Protein AF-A0A8H4QMA7-F1 (afdb_monomer_lite)

Structure (mmCIF, N/CA/C/O backbone):
data_AF-A0A8H4QMA7-F1
#
_entry.id   AF-A0A8H4QMA7-F1
#
loop_
_atom_site.group_PDB
_atom_site.id
_atom_site.type_symbol
_atom_site.label_atom_id
_atom_site.label_alt_id
_atom_site.label_comp_id
_atom_site.label_asym_id
_atom_site.label_entity_id
_atom_site.label_seq_id
_atom_site.pdbx_PDB_ins_code
_atom_site.Cartn_x
_atom_site.Cartn_y
_atom_site.Cartn_z
_atom_site.occupancy
_atom_site.B_iso_or_equiv
_atom_site.auth_seq_id
_atom_site.auth_comp_id
_atom_site.auth_asym_id
_atom_site.auth_atom_id
_atom_site.pdbx_PDB_model_num
ATOM 1 N N . MET A 1 1 ? -18.000 33.661 61.557 1.00 39.53 1 MET A N 1
ATOM 2 C CA . MET A 1 1 ? -18.242 32.250 61.191 1.00 39.53 1 MET A CA 1
ATOM 3 C C . MET A 1 1 ? -19.067 32.277 59.911 1.00 39.53 1 MET A C 1
ATOM 5 O O . MET A 1 1 ? -20.230 32.641 59.975 1.00 39.53 1 MET A O 1
ATOM 9 N N . PHE A 1 2 ? -18.447 32.053 58.751 1.00 37.50 2 PHE A N 1
ATOM 10 C CA . PHE A 1 2 ? -19.123 32.041 57.445 1.00 37.50 2 PHE A CA 1
ATOM 11 C C . PHE A 1 2 ? -19.028 30.622 56.874 1.00 37.50 2 PHE A C 1
ATOM 13 O O . PHE A 1 2 ? -17.924 30.074 56.889 1.00 37.50 2 PHE A O 1
ATOM 20 N N . PRO A 1 3 ? -2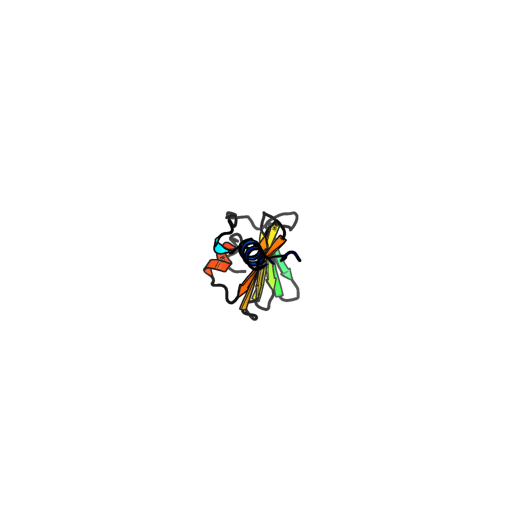0.118 30.003 56.392 1.00 47.84 3 PRO A N 1
ATOM 21 C CA . PRO A 1 3 ? -20.013 28.719 55.717 1.00 47.84 3 PRO A CA 1
ATOM 22 C C . PRO A 1 3 ? -19.573 28.937 54.263 1.00 47.84 3 PRO A C 1
ATOM 24 O O . PRO A 1 3 ? -20.272 29.587 53.486 1.00 47.84 3 PRO A O 1
ATOM 27 N N . VAL A 1 4 ? -18.424 28.375 53.886 1.00 46.94 4 VAL A N 1
ATOM 28 C CA . VAL A 1 4 ? -18.064 28.169 52.478 1.00 46.94 4 VAL A CA 1
ATOM 29 C C . VAL A 1 4 ? -18.845 26.947 52.008 1.00 46.94 4 VAL A C 1
ATOM 31 O O . VAL A 1 4 ? -18.599 25.834 52.469 1.00 46.94 4 VAL A O 1
ATOM 34 N N . LYS A 1 5 ? -19.828 27.153 51.130 1.00 47.97 5 LYS A N 1
ATOM 35 C CA . LYS A 1 5 ? -20.461 26.058 50.392 1.00 47.97 5 LYS A CA 1
ATOM 36 C C . LYS A 1 5 ? -19.481 25.623 49.304 1.00 47.97 5 LYS A C 1
ATOM 38 O O . LYS A 1 5 ? -19.161 26.417 48.426 1.00 47.97 5 LYS A O 1
ATOM 43 N N . SER A 1 6 ? -18.983 24.394 49.381 1.00 55.00 6 SER A N 1
ATOM 44 C CA . SER A 1 6 ? -18.262 23.760 48.278 1.00 55.00 6 SER A CA 1
ATOM 45 C C . SER A 1 6 ? -19.272 23.347 47.210 1.00 55.00 6 SER A C 1
ATOM 47 O O . SER A 1 6 ? -20.128 22.500 47.468 1.0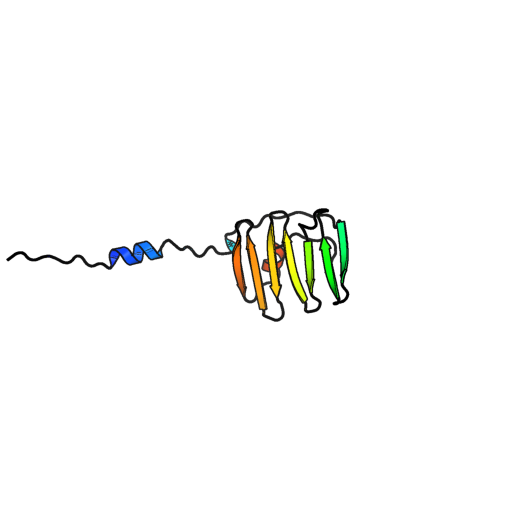0 55.00 6 SER A O 1
ATOM 49 N N . GLU A 1 7 ? -19.192 23.953 46.030 1.00 56.94 7 GLU A N 1
ATOM 50 C CA . GLU A 1 7 ? -19.907 23.461 44.851 1.00 56.94 7 GLU A CA 1
ATOM 51 C C . GLU A 1 7 ? -19.291 22.127 44.387 1.00 56.94 7 GLU A C 1
ATOM 53 O O . GLU A 1 7 ? -18.062 21.985 44.404 1.00 56.94 7 GLU A O 1
ATOM 58 N N . PRO A 1 8 ? -20.105 21.132 43.992 1.00 47.09 8 PRO A N 1
ATOM 59 C CA . PRO A 1 8 ? -19.598 19.838 43.562 1.00 47.09 8 PRO A CA 1
ATOM 60 C C . PRO A 1 8 ? -18.913 19.959 42.195 1.00 47.09 8 PRO A C 1
ATOM 62 O O . PRO A 1 8 ? -19.458 20.481 41.226 1.00 47.09 8 PRO A O 1
ATOM 65 N N . THR A 1 9 ? -17.683 19.454 42.134 1.00 53.22 9 THR A N 1
ATOM 66 C CA . THR A 1 9 ? -16.751 19.498 40.992 1.00 53.22 9 THR A CA 1
ATOM 67 C C . THR A 1 9 ? -17.141 18.546 39.844 1.00 53.22 9 THR A C 1
ATOM 69 O O . THR A 1 9 ? -16.450 18.484 38.831 1.00 53.22 9 THR A O 1
ATOM 72 N N . GLU A 1 10 ? -18.258 17.824 39.958 1.00 48.88 10 GLU A N 1
ATOM 73 C CA . GLU A 1 10 ? -18.654 16.765 39.015 1.00 48.88 10 GLU A CA 1
ATOM 74 C C . GLU A 1 10 ? -19.097 17.284 37.638 1.00 48.88 10 GLU A C 1
ATOM 76 O O . GLU A 1 10 ? -18.850 16.627 36.632 1.00 48.88 10 GLU A O 1
ATOM 81 N N . VAL A 1 11 ? -19.642 18.502 37.539 1.00 45.00 11 VAL A N 1
ATOM 82 C CA . VAL A 1 11 ? -20.230 19.005 36.276 1.00 45.00 11 VAL A CA 1
ATOM 83 C C . VAL A 1 11 ? -19.170 19.307 35.196 1.00 45.00 11 VAL A C 1
ATOM 85 O O . VAL A 1 11 ? -19.482 19.353 34.008 1.00 45.00 11 VAL A O 1
ATOM 88 N N . LYS A 1 12 ? -17.893 19.480 35.568 1.00 45.88 12 LYS A N 1
ATOM 89 C CA . LYS A 1 12 ? -16.813 19.802 34.611 1.00 45.88 12 LYS A CA 1
ATOM 90 C C . LYS A 1 12 ? -16.157 18.588 33.951 1.00 45.88 12 LYS A C 1
ATOM 92 O O . LYS A 1 12 ? -15.474 18.767 32.947 1.00 45.88 12 LYS A O 1
ATOM 97 N N . LEU A 1 13 ? -16.333 17.383 34.493 1.00 40.03 13 LEU A N 1
ATOM 98 C CA . LEU A 1 13 ? -15.734 16.170 33.923 1.00 40.03 13 LEU A CA 1
ATOM 99 C C . LEU A 1 13 ? -16.567 15.615 32.763 1.00 40.03 13 LEU A C 1
ATOM 101 O O . LEU A 1 13 ? -16.001 15.210 31.752 1.00 40.03 13 LEU A O 1
ATOM 105 N N . GLU A 1 14 ? -17.896 15.687 32.854 1.00 43.38 14 GLU A N 1
ATOM 106 C CA . GLU A 1 14 ? -18.784 15.172 31.802 1.00 43.38 14 GLU A CA 1
ATOM 107 C C . GLU A 1 14 ? -18.734 16.029 30.525 1.00 43.38 14 GLU A C 1
ATOM 109 O O . GLU A 1 14 ? -18.715 15.498 29.418 1.00 43.38 14 GLU A O 1
ATOM 114 N N . GLN A 1 15 ? -18.573 17.352 30.657 1.00 42.19 15 GLN A N 1
ATOM 115 C CA . GLN A 1 15 ? -18.406 18.258 29.510 1.00 42.19 15 GLN A CA 1
ATOM 116 C C . GLN A 1 15 ? -17.038 18.129 28.812 1.00 42.19 15 GLN A C 1
ATOM 118 O O . GLN A 1 15 ? -16.884 18.589 27.683 1.00 42.19 15 GLN A O 1
ATOM 123 N N . GLY A 1 16 ? -16.047 17.511 29.465 1.00 36.97 16 GLY A N 1
ATOM 124 C CA . GLY A 1 16 ? -14.729 17.239 28.883 1.00 36.97 16 GLY A CA 1
ATOM 125 C C . GLY A 1 16 ? -14.640 15.909 28.127 1.00 36.97 16 GLY A C 1
ATOM 126 O O . GLY A 1 16 ? -13.715 15.728 27.338 1.00 36.97 16 GLY A O 1
ATOM 127 N N . LEU A 1 17 ? -15.590 14.992 28.345 1.00 37.25 17 LEU A N 1
ATOM 128 C CA . LEU A 1 17 ? -15.595 13.659 27.732 1.00 37.25 17 LEU A CA 1
ATOM 129 C C . LEU A 1 17 ? -16.362 13.623 26.397 1.00 37.25 17 LEU A C 1
ATOM 131 O O . LEU A 1 17 ? -16.015 12.857 25.504 1.00 37.25 17 LEU A O 1
ATOM 135 N N . GLU A 1 18 ? -17.332 14.522 26.219 1.00 44.91 18 GLU A N 1
ATOM 136 C CA . GLU A 1 18 ? -18.141 14.690 24.995 1.00 44.91 18 GLU A CA 1
ATOM 137 C C . GLU A 1 18 ? -17.359 15.240 23.775 1.00 44.91 18 GLU A C 1
ATOM 139 O O . GLU A 1 18 ? -17.911 15.358 22.681 1.00 44.91 18 GLU A O 1
ATOM 144 N N . ALA A 1 19 ? -16.070 15.576 23.919 1.00 42.91 19 ALA A N 1
ATOM 145 C CA . ALA A 1 19 ? -15.275 16.219 22.863 1.00 42.91 19 ALA A CA 1
ATOM 146 C C . ALA A 1 19 ? -14.290 15.298 22.116 1.00 42.91 19 ALA A C 1
ATOM 148 O O . ALA A 1 19 ? -13.632 15.757 21.185 1.00 42.91 19 ALA A O 1
ATOM 149 N N . MET A 1 20 ? -14.198 14.009 22.460 1.00 45.22 20 MET A N 1
ATOM 150 C CA . MET A 1 20 ? -13.459 13.031 21.650 1.00 45.22 20 MET A CA 1
ATOM 151 C C . MET A 1 20 ? -14.446 12.099 20.960 1.00 45.22 20 MET A C 1
ATOM 153 O O . MET A 1 20 ? -14.630 10.954 21.360 1.00 45.22 20 MET A O 1
ATOM 157 N N . LYS A 1 21 ? -15.111 12.598 19.915 1.00 48.12 21 LYS A N 1
ATOM 158 C CA . LYS A 1 21 ? -15.764 11.697 18.967 1.00 48.12 21 LYS A CA 1
ATOM 159 C C . LYS A 1 21 ? -14.656 10.851 18.349 1.00 48.12 21 LYS A C 1
ATOM 161 O O . LYS A 1 21 ? -13.802 11.392 17.652 1.00 48.12 21 LYS A O 1
ATOM 166 N N . GLU A 1 22 ? -14.630 9.559 18.663 1.00 56.97 22 GLU A N 1
ATOM 167 C CA . GLU A 1 22 ? -13.838 8.596 17.906 1.00 56.97 22 GLU A CA 1
ATOM 168 C C . GLU A 1 22 ? -14.281 8.720 16.448 1.00 56.97 22 GLU A C 1
ATOM 170 O O . GLU A 1 22 ? -15.399 8.336 16.103 1.00 56.97 22 GLU A O 1
ATOM 175 N N . GLU A 1 23 ? -13.448 9.339 15.610 1.00 64.56 23 GLU A N 1
ATOM 176 C CA . GLU A 1 23 ? -13.685 9.358 14.173 1.00 64.56 23 GLU A CA 1
ATOM 177 C C . GLU A 1 23 ? -13.711 7.901 13.710 1.00 64.56 23 GLU A C 1
ATOM 179 O O . GLU A 1 23 ? -12.745 7.152 13.878 1.00 64.56 23 GLU A O 1
ATOM 184 N N . LYS A 1 24 ? -14.853 7.476 13.179 1.00 75.12 24 LYS A N 1
ATOM 185 C CA . LYS A 1 24 ? -15.022 6.137 12.628 1.00 75.12 24 LYS A CA 1
ATOM 186 C C . LYS A 1 24 ? -14.625 6.162 11.165 1.00 75.12 24 LYS A C 1
ATOM 188 O O . LYS A 1 24 ? -14.963 7.097 10.443 1.00 75.12 24 LYS A O 1
ATOM 193 N N . LEU A 1 25 ? -13.935 5.121 10.708 1.00 75.69 25 LEU A N 1
ATOM 194 C CA . LEU A 1 25 ? -13.542 4.997 9.304 1.00 75.69 25 LEU A CA 1
ATOM 195 C C . LEU A 1 25 ? -14.753 5.103 8.363 1.00 75.69 25 LEU A C 1
ATOM 197 O O . LEU A 1 25 ? -14.644 5.636 7.265 1.00 75.69 25 LEU A O 1
ATOM 201 N N . GLU A 1 26 ? -15.911 4.607 8.801 1.00 78.06 26 GLU A N 1
ATOM 202 C CA . GLU A 1 26 ? -17.170 4.636 8.058 1.00 78.06 26 GLU A CA 1
ATOM 203 C C . GLU A 1 26 ? -17.667 6.055 7.755 1.00 78.06 26 GLU A C 1
ATOM 205 O O . GLU A 1 26 ? -18.400 6.239 6.783 1.00 78.06 26 GLU A O 1
ATOM 210 N N . GLU A 1 27 ? -17.270 7.037 8.565 1.00 81.25 27 GLU A N 1
ATOM 211 C CA . GLU A 1 27 ? -17.635 8.449 8.415 1.00 81.25 27 GLU A CA 1
ATOM 212 C C . GLU A 1 27 ? -16.611 9.226 7.575 1.00 81.25 27 GLU A C 1
ATOM 214 O O . GLU A 1 27 ? -16.866 10.365 7.184 1.00 81.25 27 GLU A O 1
ATOM 219 N N . LEU A 1 28 ? -15.460 8.617 7.268 1.00 82.19 28 LEU A N 1
ATOM 220 C CA . LEU A 1 28 ? -14.429 9.245 6.462 1.00 82.19 28 LEU A CA 1
ATOM 221 C C . LEU A 1 28 ? -14.808 9.217 4.974 1.00 82.19 28 LEU A C 1
ATOM 223 O O . LEU A 1 28 ? -15.056 8.162 4.380 1.00 82.19 28 LEU A O 1
ATOM 227 N N . GLU A 1 29 ? -14.761 10.383 4.336 1.00 83.62 29 GLU A N 1
ATOM 228 C CA . GLU A 1 29 ? -14.848 10.499 2.883 1.00 83.62 29 GLU A CA 1
ATOM 229 C C . GLU A 1 29 ? -13.531 10.044 2.240 1.00 83.62 29 GLU A C 1
ATOM 231 O O . GLU A 1 29 ? -12.621 10.834 1.991 1.00 83.62 29 GLU A O 1
ATOM 236 N N . ILE A 1 30 ? -13.411 8.740 1.986 1.00 82.06 30 ILE A N 1
ATOM 237 C CA . ILE A 1 30 ? -12.282 8.183 1.235 1.00 82.06 30 ILE A CA 1
ATOM 238 C C . ILE A 1 30 ? -12.491 8.495 -0.253 1.00 82.06 30 ILE A C 1
ATOM 240 O O . ILE A 1 30 ? -13.508 8.070 -0.818 1.00 82.06 30 ILE A O 1
ATOM 244 N N . PRO A 1 31 ? -11.564 9.209 -0.918 1.00 82.44 31 PRO A N 1
ATOM 245 C CA . PRO A 1 31 ? -11.728 9.532 -2.324 1.00 82.44 31 PRO A CA 1
ATOM 246 C C . PRO A 1 31 ? -11.741 8.267 -3.186 1.00 82.44 31 PRO A C 1
ATOM 248 O O . PRO A 1 31 ? -10.896 7.383 -3.049 1.00 82.44 31 PRO A O 1
ATOM 251 N N . VAL A 1 32 ? -12.678 8.202 -4.131 1.00 81.88 32 VAL A N 1
ATOM 252 C CA . VAL A 1 32 ? -12.672 7.161 -5.160 1.00 81.88 32 VAL A CA 1
ATOM 253 C C . VAL A 1 32 ? -11.723 7.600 -6.260 1.00 81.88 32 VAL A C 1
ATOM 255 O O . VAL A 1 32 ? -12.047 8.449 -7.092 1.00 81.88 32 VAL A O 1
ATOM 258 N N . PHE A 1 33 ? -10.536 7.013 -6.276 1.00 76.44 33 PHE A N 1
ATOM 259 C CA . PHE A 1 33 ? -9.637 7.176 -7.403 1.00 76.44 33 PHE A CA 1
ATOM 260 C C . PHE A 1 33 ? -10.078 6.201 -8.489 1.00 76.44 33 PHE A C 1
ATOM 262 O O . PHE A 1 33 ? -10.207 4.998 -8.256 1.00 76.44 33 PHE A O 1
ATOM 269 N N . GLY A 1 34 ? -10.362 6.736 -9.674 1.00 73.69 34 GLY A N 1
ATOM 270 C CA . GLY A 1 34 ? -10.694 5.916 -10.827 1.00 73.69 34 GLY A CA 1
ATOM 271 C C . GLY A 1 34 ? -9.530 5.018 -11.252 1.00 73.69 34 GLY A C 1
ATOM 272 O O . GLY A 1 34 ? -8.513 4.869 -10.580 1.00 73.69 34 GLY A O 1
ATOM 273 N N . ARG A 1 35 ? -9.672 4.441 -12.437 1.00 77.94 35 ARG A N 1
ATOM 274 C CA . ARG A 1 35 ? -8.652 3.605 -13.062 1.00 77.94 35 ARG A CA 1
ATOM 275 C C . ARG A 1 35 ? -7.372 4.409 -13.333 1.00 77.94 35 ARG A C 1
ATOM 277 O O . ARG A 1 35 ? -7.404 5.358 -14.117 1.00 77.94 35 ARG A O 1
ATOM 284 N N . ILE A 1 36 ? -6.251 4.021 -12.719 1.00 81.12 36 ILE A N 1
ATOM 285 C CA . ILE A 1 36 ? -4.942 4.668 -12.924 1.00 81.12 36 ILE A CA 1
ATOM 286 C C . ILE A 1 36 ? -4.012 3.705 -13.672 1.00 81.12 36 ILE A C 1
ATOM 288 O O . ILE A 1 36 ? -3.830 2.575 -13.213 1.00 81.12 36 ILE A O 1
ATOM 292 N N . PRO A 1 37 ? -3.387 4.107 -14.795 1.00 83.81 37 PRO A N 1
ATOM 293 C CA . PRO A 1 37 ? -2.510 3.220 -15.554 1.00 83.81 37 PRO A CA 1
ATOM 294 C C . PRO A 1 37 ? -1.260 2.828 -14.758 1.00 83.81 37 PRO A C 1
ATOM 296 O O . PRO A 1 37 ? -0.690 3.637 -14.029 1.00 83.81 37 PRO A O 1
ATOM 299 N N . VAL A 1 38 ? -0.812 1.584 -14.926 1.00 88.50 38 VAL A N 1
ATOM 300 C CA . VAL A 1 38 ? 0.470 1.109 -14.389 1.00 88.50 38 VAL A CA 1
ATOM 301 C C . VAL A 1 38 ? 1.605 1.626 -15.271 1.00 88.50 38 VAL A C 1
ATOM 303 O O . VAL A 1 38 ? 1.584 1.448 -16.486 1.00 88.50 38 VAL A O 1
ATOM 306 N N . VAL A 1 39 ? 2.617 2.229 -14.651 1.00 91.06 39 VAL A N 1
ATOM 307 C CA . VAL A 1 39 ? 3.829 2.727 -15.317 1.00 91.06 39 VAL A CA 1
ATOM 308 C C . VAL A 1 39 ? 4.965 1.707 -15.226 1.00 91.06 39 VAL A C 1
ATOM 310 O O . VAL A 1 39 ? 5.692 1.496 -16.192 1.00 91.06 39 VAL A O 1
ATOM 313 N N . VAL A 1 40 ? 5.123 1.057 -14.069 1.00 90.50 40 VAL A N 1
ATOM 314 C CA . VAL A 1 40 ? 6.120 -0.006 -13.854 1.00 90.50 40 VAL A CA 1
ATOM 315 C C . VAL A 1 40 ? 5.509 -1.074 -12.961 1.00 90.50 40 VAL A C 1
ATOM 317 O O . VAL A 1 40 ? 4.826 -0.745 -11.995 1.00 90.50 40 VAL A O 1
ATOM 320 N N . ALA A 1 41 ? 5.797 -2.339 -13.243 1.00 91.62 41 ALA A N 1
ATOM 321 C CA . ALA A 1 41 ? 5.487 -3.456 -12.363 1.00 91.62 41 ALA A CA 1
ATOM 322 C C . ALA A 1 41 ? 6.622 -4.480 -12.376 1.00 91.62 41 ALA A C 1
ATOM 324 O O . ALA A 1 41 ? 7.414 -4.525 -13.319 1.00 91.62 41 ALA A O 1
ATOM 325 N N . GLY A 1 42 ? 6.704 -5.302 -11.335 1.00 91.56 42 GLY A N 1
ATOM 326 C CA . GLY A 1 42 ? 7.702 -6.358 -11.270 1.00 91.56 42 GLY A CA 1
ATOM 327 C C . GLY A 1 42 ? 7.684 -7.138 -9.967 1.00 91.56 42 GLY A C 1
ATOM 328 O O . GLY A 1 42 ? 6.788 -6.991 -9.134 1.00 91.56 42 GLY A O 1
ATOM 329 N N . PHE A 1 43 ? 8.719 -7.959 -9.818 1.00 94.56 43 PHE A N 1
ATOM 330 C CA . PHE A 1 43 ? 9.001 -8.747 -8.628 1.00 94.56 43 PHE A CA 1
ATOM 331 C C . PHE A 1 43 ? 10.413 -8.431 -8.140 1.00 94.56 43 PHE A C 1
ATOM 333 O O . PHE A 1 43 ? 11.294 -8.138 -8.949 1.00 94.56 43 PHE A O 1
ATOM 340 N N . ASN A 1 44 ? 10.639 -8.489 -6.830 1.00 91.69 44 ASN A N 1
ATOM 341 C CA . ASN A 1 44 ? 11.993 -8.478 -6.278 1.00 91.69 44 ASN A CA 1
ATOM 342 C C . ASN A 1 44 ? 12.486 -9.905 -5.977 1.00 91.69 44 ASN A C 1
ATOM 344 O O . ASN A 1 44 ? 11.727 -10.870 -6.035 1.00 91.69 44 ASN A O 1
ATOM 348 N N . GLU A 1 45 ? 13.757 -10.037 -5.598 1.00 96.12 45 GLU A N 1
ATOM 349 C CA . GLU A 1 45 ? 14.400 -11.328 -5.290 1.00 96.12 45 GLU A CA 1
ATOM 350 C C . GLU A 1 45 ? 13.754 -12.089 -4.116 1.00 96.12 45 GLU A C 1
ATOM 352 O O . GLU A 1 45 ? 13.995 -13.279 -3.940 1.00 96.12 45 GLU A O 1
ATOM 357 N N . ARG A 1 46 ? 12.915 -11.420 -3.314 1.00 95.62 46 ARG A N 1
ATOM 358 C CA . ARG A 1 46 ? 12.170 -12.013 -2.191 1.00 95.62 46 ARG A CA 1
ATOM 359 C C . ARG A 1 46 ? 10.768 -12.491 -2.589 1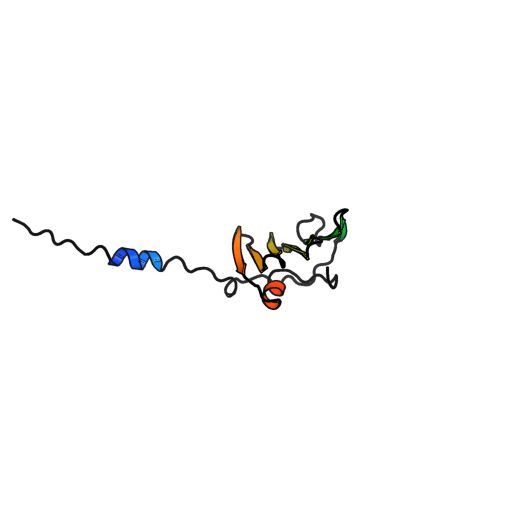.00 95.62 46 ARG A C 1
ATOM 361 O O . ARG A 1 46 ? 9.999 -12.909 -1.724 1.00 95.62 46 ARG A O 1
ATOM 368 N N . GLY A 1 47 ? 10.427 -12.398 -3.875 1.00 93.94 47 GLY A N 1
ATOM 369 C CA . GLY A 1 47 ? 9.111 -12.751 -4.404 1.00 93.94 47 GLY A CA 1
ATOM 370 C C . GLY A 1 47 ? 8.025 -11.712 -4.121 1.00 93.94 47 GLY A C 1
ATOM 371 O O . GLY A 1 47 ? 6.852 -12.008 -4.315 1.00 93.94 47 GLY A O 1
ATOM 372 N N . ASN A 1 48 ? 8.381 -10.504 -3.673 1.00 93.81 48 ASN A N 1
ATOM 373 C CA . ASN A 1 48 ? 7.399 -9.444 -3.459 1.00 93.81 48 ASN A CA 1
ATOM 374 C C . ASN A 1 48 ? 7.032 -8.817 -4.801 1.00 93.81 48 ASN A C 1
ATOM 376 O O . ASN A 1 48 ? 7.924 -8.489 -5.590 1.00 93.81 48 ASN A O 1
ATOM 380 N N . LYS A 1 49 ? 5.739 -8.607 -5.033 1.00 92.81 49 LYS A N 1
ATOM 381 C CA . LYS A 1 49 ? 5.210 -7.976 -6.243 1.00 92.81 49 LYS A CA 1
ATOM 382 C C . LYS A 1 49 ? 4.968 -6.494 -5.994 1.00 92.81 49 LYS A C 1
ATOM 384 O O . LYS A 1 49 ? 4.544 -6.091 -4.912 1.00 92.81 49 LYS A O 1
ATOM 389 N N . PHE A 1 50 ? 5.233 -5.670 -6.999 1.00 91.75 50 PHE A N 1
ATOM 390 C CA . PHE A 1 5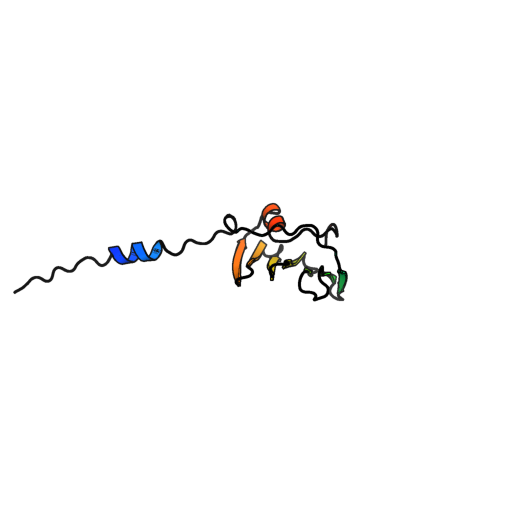0 ? 4.963 -4.239 -6.931 1.00 91.75 50 PHE A CA 1
ATOM 391 C C . PHE A 1 50 ? 4.442 -3.707 -8.262 1.00 91.75 50 PHE A C 1
ATOM 393 O O . PHE A 1 50 ? 4.813 -4.200 -9.329 1.00 91.75 50 PHE A O 1
ATOM 400 N N . CYS A 1 51 ? 3.630 -2.656 -8.198 1.00 91.44 51 CYS A N 1
ATOM 401 C CA . CYS A 1 51 ? 3.315 -1.808 -9.338 1.00 91.44 51 CYS A CA 1
ATOM 402 C C . CYS A 1 51 ? 3.273 -0.338 -8.913 1.00 91.44 51 CYS A C 1
ATOM 404 O O . CYS A 1 51 ? 2.801 -0.013 -7.829 1.00 91.44 51 CYS A O 1
ATOM 406 N N . THR A 1 52 ? 3.764 0.560 -9.762 1.0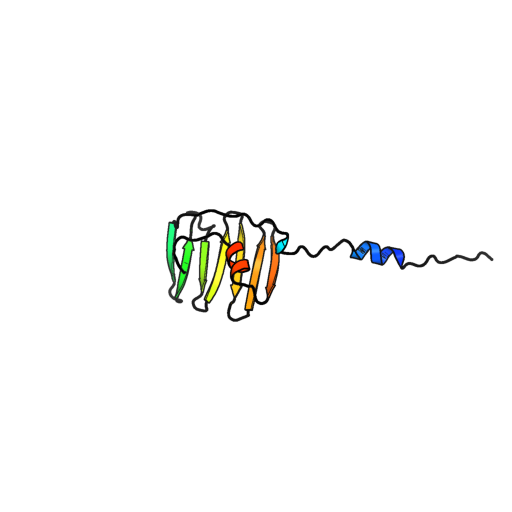0 91.50 52 THR A N 1
ATOM 407 C CA . THR A 1 52 ? 3.617 2.011 -9.607 1.00 91.50 52 THR A CA 1
ATOM 408 C C . THR A 1 52 ? 2.774 2.564 -10.740 1.00 91.50 52 THR A C 1
ATOM 410 O O . THR A 1 52 ? 2.869 2.116 -11.883 1.00 91.50 52 THR A O 1
ATOM 413 N N . HIS A 1 53 ? 1.966 3.555 -10.406 1.00 89.88 53 HIS A N 1
ATOM 414 C CA . HIS A 1 53 ? 1.020 4.226 -11.285 1.00 89.88 53 HIS A CA 1
ATOM 415 C C . HIS A 1 53 ? 1.425 5.679 -11.578 1.00 89.88 53 HIS A C 1
ATOM 417 O O . HIS A 1 53 ? 0.780 6.367 -12.363 1.00 89.88 53 HIS A O 1
ATOM 423 N N . ALA A 1 54 ? 2.527 6.138 -10.978 1.00 85.88 54 ALA A N 1
ATOM 424 C CA . ALA A 1 54 ? 3.122 7.443 -11.223 1.00 85.88 54 ALA A CA 1
ATOM 425 C C . ALA A 1 54 ? 4.630 7.310 -11.493 1.00 85.88 54 ALA A C 1
ATOM 427 O O . ALA A 1 54 ? 5.313 6.465 -10.905 1.00 85.88 54 ALA A O 1
ATOM 428 N N . PHE A 1 55 ? 5.171 8.156 -12.377 1.00 80.19 55 PHE A N 1
ATOM 429 C CA . PHE A 1 55 ? 6.608 8.167 -12.698 1.00 80.19 55 PHE A CA 1
ATOM 430 C C . PHE A 1 55 ? 7.482 8.539 -11.495 1.00 80.19 55 PHE A C 1
ATOM 432 O O . PHE A 1 55 ? 8.611 8.064 -11.384 1.00 80.19 55 PHE A O 1
ATOM 439 N N . ASP A 1 56 ? 6.947 9.340 -10.572 1.00 84.50 56 ASP A N 1
ATOM 440 C CA . ASP A 1 56 ? 7.611 9.715 -9.322 1.00 84.50 56 ASP A CA 1
ATOM 441 C C . ASP A 1 56 ? 7.569 8.608 -8.249 1.00 84.50 56 ASP A C 1
ATOM 443 O O . ASP A 1 56 ? 8.120 8.780 -7.164 1.00 84.50 56 ASP A O 1
ATOM 447 N N . LYS A 1 57 ? 6.957 7.455 -8.562 1.00 84.62 57 LYS A N 1
ATOM 448 C CA . LYS A 1 57 ? 6.838 6.272 -7.694 1.00 84.62 57 LYS A CA 1
ATOM 449 C C . LYS A 1 57 ? 6.047 6.511 -6.408 1.00 84.62 57 LYS A C 1
ATOM 451 O O . LYS A 1 57 ? 6.215 5.777 -5.437 1.00 84.62 57 LYS A O 1
ATOM 456 N N . THR A 1 58 ? 5.181 7.520 -6.390 1.00 88.94 58 THR A N 1
ATOM 457 C CA . THR A 1 58 ? 4.429 7.886 -5.185 1.00 88.94 58 THR A CA 1
ATOM 458 C C . THR A 1 58 ? 3.060 7.233 -5.069 1.00 88.94 58 THR A C 1
ATOM 460 O O . THR A 1 58 ? 2.501 7.202 -3.978 1.00 88.94 58 THR A O 1
ATOM 463 N N . VAL A 1 59 ? 2.544 6.682 -6.164 1.00 92.75 59 VAL A N 1
ATOM 464 C CA . VAL A 1 59 ? 1.267 5.969 -6.214 1.00 92.75 59 VAL A CA 1
ATOM 465 C C . VAL A 1 59 ? 1.562 4.530 -6.583 1.00 92.75 59 VAL A C 1
ATOM 467 O O . VAL A 1 59 ? 2.031 4.268 -7.692 1.00 92.75 59 VAL A O 1
ATOM 470 N N . TYR A 1 60 ? 1.356 3.599 -5.659 1.00 92.56 60 TYR A N 1
ATOM 471 C CA . TYR A 1 60 ? 1.822 2.231 -5.850 1.00 92.56 60 TYR A CA 1
ATOM 472 C C . TYR A 1 60 ? 1.037 1.209 -5.042 1.00 92.56 60 TYR A C 1
ATOM 474 O O . TYR A 1 60 ? 0.478 1.515 -3.989 1.00 92.56 60 TYR A O 1
ATOM 482 N N . HIS A 1 61 ? 1.090 -0.028 -5.527 1.00 92.00 61 HIS A N 1
ATOM 483 C CA . HIS A 1 61 ? 0.740 -1.208 -4.763 1.00 92.00 61 HIS A CA 1
ATOM 484 C C . HIS A 1 61 ? 1.985 -2.059 -4.530 1.00 92.00 61 HIS A C 1
ATOM 486 O O . HIS A 1 61 ? 2.796 -2.262 -5.438 1.00 92.00 61 HIS A O 1
ATOM 492 N N . TYR A 1 62 ? 2.125 -2.576 -3.317 1.00 92.81 62 TYR A N 1
ATOM 493 C CA . TYR A 1 62 ? 3.173 -3.503 -2.930 1.00 92.81 62 TYR A CA 1
ATOM 494 C C . TYR A 1 62 ? 2.549 -4.690 -2.203 1.00 92.81 62 TYR A C 1
ATOM 496 O O . TYR A 1 62 ? 1.741 -4.505 -1.296 1.00 92.81 62 TYR A O 1
ATOM 504 N N . GLN A 1 63 ? 2.925 -5.904 -2.583 1.00 93.06 63 GLN A N 1
ATOM 505 C CA . GLN A 1 63 ? 2.497 -7.131 -1.926 1.00 93.06 63 GLN A CA 1
ATOM 506 C C . GLN A 1 63 ? 3.730 -7.945 -1.557 1.00 93.06 63 GLN A C 1
ATOM 508 O O . GLN A 1 63 ? 4.562 -8.284 -2.402 1.00 93.06 63 GLN A O 1
ATOM 513 N N . ASN A 1 64 ? 3.846 -8.252 -0.274 1.00 93.88 64 ASN A N 1
ATOM 514 C CA . ASN A 1 64 ? 4.851 -9.161 0.236 1.00 93.88 64 ASN A CA 1
ATOM 515 C C . ASN A 1 64 ? 4.480 -10.607 -0.103 1.00 93.88 64 ASN A C 1
ATOM 517 O O . ASN A 1 64 ? 3.307 -10.965 -0.179 1.00 93.88 64 ASN A O 1
ATOM 521 N N . SER A 1 65 ? 5.485 -11.468 -0.230 1.00 93.06 65 SER A N 1
ATOM 522 C CA . SER A 1 65 ? 5.288 -12.903 -0.477 1.00 93.06 65 SER A CA 1
ATOM 523 C C . SER A 1 65 ? 4.529 -13.634 0.640 1.00 93.06 65 SER A C 1
ATOM 525 O O . SER A 1 65 ? 3.960 -14.693 0.399 1.00 93.06 65 SER A O 1
ATOM 527 N N . ASN A 1 66 ? 4.458 -13.059 1.845 1.00 91.56 66 ASN A N 1
ATOM 528 C CA . ASN A 1 66 ? 3.614 -13.552 2.939 1.00 91.56 66 ASN A CA 1
ATOM 529 C C . ASN A 1 66 ? 2.133 -13.127 2.817 1.00 91.56 66 ASN A C 1
ATOM 531 O O . ASN A 1 66 ? 1.342 -13.404 3.714 1.00 91.56 66 ASN A O 1
ATOM 535 N N . GLY A 1 67 ? 1.765 -12.429 1.740 1.00 91.38 67 GLY A N 1
ATOM 536 C CA . GLY A 1 67 ? 0.414 -11.953 1.471 1.00 91.38 67 GLY A CA 1
ATOM 537 C C . GLY A 1 67 ? 0.089 -10.575 2.046 1.00 91.38 67 GLY A C 1
ATOM 538 O O . GLY A 1 67 ? -0.949 -10.031 1.679 1.00 91.38 67 GLY A O 1
ATOM 539 N N . SER A 1 68 ? 0.942 -9.981 2.894 1.00 93.50 68 SER A N 1
ATOM 540 C CA . SER A 1 68 ? 0.680 -8.631 3.400 1.00 93.50 68 SER A CA 1
ATOM 541 C C . SER A 1 68 ? 0.834 -7.583 2.302 1.00 93.50 68 SER A C 1
ATOM 543 O O . SER A 1 68 ? 1.660 -7.709 1.395 1.00 93.50 68 SER A O 1
ATOM 545 N N . MET A 1 69 ? 0.025 -6.537 2.378 1.00 93.06 69 MET A N 1
ATOM 546 C CA . MET A 1 69 ? -0.123 -5.539 1.326 1.00 93.06 69 MET A CA 1
ATOM 547 C C . MET A 1 69 ? 0.159 -4.146 1.876 1.00 93.06 69 MET A C 1
ATOM 549 O O . MET A 1 69 ? -0.214 -3.840 3.005 1.00 93.06 69 MET A O 1
ATOM 553 N N . PHE A 1 70 ? 0.818 -3.306 1.080 1.00 93.94 70 PHE A N 1
ATOM 554 C CA . PHE A 1 70 ? 1.048 -1.897 1.383 1.00 93.94 70 PHE A CA 1
ATOM 555 C C . PHE A 1 70 ? 0.820 -1.041 0.143 1.00 93.94 70 PHE A C 1
ATOM 557 O O . PHE A 1 70 ? 1.499 -1.215 -0.873 1.00 93.94 70 PHE A O 1
ATOM 564 N N . TYR A 1 71 ? -0.109 -0.099 0.238 1.00 92.94 71 TYR A N 1
ATOM 565 C CA . TYR A 1 71 ? -0.569 0.732 -0.864 1.00 92.94 71 TYR A CA 1
ATOM 566 C C . TYR A 1 71 ? -0.416 2.212 -0.527 1.00 92.94 71 TYR A C 1
ATOM 568 O O . TYR A 1 71 ? -0.591 2.624 0.621 1.00 92.94 71 TYR A O 1
ATOM 576 N N . CYS A 1 72 ? -0.119 3.014 -1.546 1.00 94.25 72 CYS A N 1
ATOM 577 C CA . CYS A 1 72 ? -0.094 4.467 -1.454 1.00 94.25 72 CYS A CA 1
ATOM 578 C C . CYS A 1 72 ? -0.984 5.053 -2.547 1.00 94.25 72 CYS A C 1
ATOM 580 O O . CYS A 1 72 ? -0.755 4.823 -3.739 1.00 94.25 72 CYS A O 1
ATOM 582 N N . ASN A 1 73 ? -1.999 5.794 -2.119 1.00 92.50 73 ASN A N 1
ATOM 583 C CA . ASN A 1 73 ? -3.016 6.381 -2.976 1.00 92.50 73 ASN A CA 1
ATOM 584 C C . ASN A 1 73 ? -2.561 7.752 -3.525 1.00 92.50 73 ASN A C 1
ATOM 586 O O . ASN A 1 73 ? -1.636 8.369 -2.982 1.00 92.50 73 ASN A O 1
ATOM 590 N N . PRO A 1 74 ? -3.208 8.273 -4.586 1.00 91.81 74 PRO A N 1
ATOM 591 C CA . PRO A 1 74 ? -2.883 9.582 -5.166 1.00 91.81 74 PRO A CA 1
ATOM 592 C C . PRO A 1 74 ? -2.935 10.763 -4.191 1.00 91.81 74 PRO A C 1
ATOM 594 O O . PRO A 1 74 ? -2.128 11.685 -4.300 1.00 91.81 74 PRO A O 1
ATOM 597 N N . ASP A 1 75 ? -3.847 10.733 -3.219 1.00 92.62 75 ASP A N 1
ATOM 598 C CA . ASP A 1 75 ? -3.979 11.761 -2.179 1.00 92.62 75 ASP A CA 1
ATOM 599 C C . ASP A 1 75 ? -2.940 11.638 -1.051 1.00 92.62 75 ASP A C 1
ATOM 601 O O . ASP A 1 75 ? -2.960 12.430 -0.114 1.00 92.62 75 ASP A O 1
ATOM 605 N N . ARG A 1 76 ? -2.009 10.678 -1.146 1.00 93.06 76 ARG A N 1
ATOM 606 C CA . ARG A 1 76 ? -1.001 10.332 -0.127 1.00 93.06 76 ARG A CA 1
ATOM 607 C C . ARG A 1 76 ? -1.545 9.630 1.113 1.00 93.06 76 ARG A C 1
ATOM 609 O O . ARG A 1 76 ? -0.775 9.443 2.062 1.00 93.06 76 ARG A O 1
ATOM 616 N N . SER A 1 77 ? -2.808 9.211 1.105 1.00 93.88 77 SER A N 1
ATOM 617 C CA . SER A 1 77 ? -3.262 8.205 2.057 1.00 93.88 77 SER A CA 1
ATOM 618 C C . SER A 1 77 ? -2.547 6.880 1.790 1.00 93.88 77 SER A C 1
ATOM 620 O O . SER A 1 77 ? -2.148 6.570 0.661 1.00 93.88 77 SER A O 1
ATOM 622 N N . THR A 1 78 ? -2.337 6.105 2.847 1.00 95.00 78 THR A N 1
ATOM 623 C CA . THR A 1 78 ? -1.703 4.792 2.752 1.00 95.00 78 THR A CA 1
ATOM 624 C C . THR A 1 78 ? -2.562 3.743 3.408 1.00 95.00 78 THR A C 1
ATOM 626 O O . THR A 1 78 ? -3.237 4.001 4.401 1.00 95.00 78 THR A O 1
ATOM 629 N N . PHE A 1 79 ? -2.477 2.534 2.887 1.00 92.31 79 PHE A N 1
ATOM 630 C CA . PHE A 1 79 ? -3.183 1.392 3.421 1.00 92.31 79 PHE A CA 1
ATOM 631 C C . PHE A 1 79 ? -2.217 0.226 3.587 1.00 92.31 79 PHE A C 1
ATOM 633 O O . PHE A 1 79 ? -1.427 -0.069 2.695 1.00 92.31 79 PHE A O 1
ATOM 640 N N . TYR A 1 80 ? -2.299 -0.442 4.728 1.00 94.19 80 TYR A N 1
ATOM 641 C CA . TYR A 1 80 ? -1.588 -1.673 5.024 1.00 94.19 80 TYR A CA 1
ATOM 642 C C . TYR A 1 80 ? -2.587 -2.754 5.422 1.00 94.19 80 TYR A C 1
ATOM 644 O O . TYR A 1 80 ? -3.491 -2.480 6.209 1.00 94.19 80 TYR A O 1
ATOM 652 N N . TRP A 1 81 ? -2.399 -3.984 4.955 1.00 93.88 81 TRP A N 1
ATOM 653 C CA . TRP A 1 81 ? -3.180 -5.138 5.397 1.00 93.88 81 TRP A CA 1
ATOM 654 C C . TRP A 1 81 ? -2.286 -6.342 5.650 1.00 93.88 81 TRP A C 1
ATOM 656 O O . TRP A 1 81 ? -1.471 -6.714 4.806 1.00 93.88 81 TRP A O 1
ATOM 666 N N . ASP A 1 82 ? -2.461 -6.952 6.818 1.00 94.25 82 ASP A N 1
ATOM 667 C CA . ASP A 1 82 ? -1.799 -8.182 7.225 1.00 94.25 82 ASP A CA 1
ATOM 668 C C . ASP A 1 82 ? -2.848 -9.290 7.401 1.00 94.25 82 ASP A C 1
ATOM 670 O O . ASP A 1 82 ? -3.539 -9.326 8.426 1.00 94.25 82 ASP A O 1
ATOM 674 N N . PRO A 1 83 ? -2.993 -10.204 6.425 1.00 90.75 83 PRO A N 1
ATOM 675 C CA . PRO A 1 83 ? -3.947 -11.301 6.538 1.00 90.75 83 PRO A CA 1
ATOM 676 C C . PRO A 1 83 ? -3.560 -12.322 7.617 1.00 90.75 83 PRO A C 1
ATOM 678 O O . PRO A 1 83 ? -4.433 -13.026 8.114 1.00 90.75 83 PRO A O 1
ATOM 681 N N . ILE A 1 84 ? -2.279 -12.411 7.995 1.00 93.00 84 ILE A N 1
ATOM 682 C CA . ILE A 1 84 ? -1.795 -13.365 9.003 1.00 93.00 84 ILE A CA 1
ATOM 683 C C . ILE A 1 84 ? -2.165 -12.872 10.402 1.00 93.00 84 ILE A C 1
ATOM 685 O O . ILE A 1 84 ? -2.595 -13.657 11.244 1.00 93.00 84 ILE A O 1
ATOM 689 N N . GLN A 1 85 ? -2.008 -11.571 10.648 1.00 92.69 85 GLN A N 1
ATOM 690 C CA . GLN A 1 85 ? -2.358 -10.951 11.929 1.00 92.69 85 GLN A CA 1
ATOM 691 C C . GLN A 1 85 ? -3.823 -10.503 12.005 1.00 92.69 85 GLN A C 1
ATOM 693 O O . GLN A 1 85 ? -4.295 -10.150 13.083 1.00 92.69 85 GLN A O 1
ATOM 698 N N . GLY A 1 86 ? -4.543 -10.507 10.881 1.00 92.31 86 GLY A N 1
ATOM 699 C CA . GLY A 1 86 ? -5.964 -10.176 10.836 1.00 92.31 86 GLY A CA 1
ATOM 700 C C . GLY A 1 86 ? -6.250 -8.700 11.107 1.00 92.31 86 GLY A C 1
ATOM 701 O O . GLY A 1 86 ? -7.257 -8.383 11.732 1.00 92.31 86 GLY A O 1
ATOM 702 N N . TYR A 1 87 ? -5.391 -7.781 10.662 1.00 93.38 87 TYR A N 1
ATOM 703 C CA . TYR A 1 87 ? -5.666 -6.347 10.777 1.00 93.38 87 TYR A CA 1
ATOM 704 C C . TYR A 1 87 ? -5.256 -5.578 9.529 1.00 93.38 87 TYR A C 1
ATOM 706 O O . TYR A 1 87 ? -4.409 -6.004 8.743 1.00 93.38 87 TYR A O 1
ATOM 714 N N . SER A 1 88 ? -5.840 -4.398 9.378 1.00 92.12 88 SER A N 1
ATOM 715 C CA . SER A 1 88 ? -5.381 -3.388 8.438 1.00 92.12 88 SER A CA 1
ATOM 716 C C . SER A 1 88 ? -5.203 -2.044 9.124 1.00 92.12 88 SER A C 1
ATOM 718 O O . SER A 1 88 ? -5.823 -1.761 10.150 1.00 92.12 88 SER A O 1
ATOM 720 N N . ARG A 1 89 ? -4.359 -1.203 8.538 1.00 94.12 89 ARG A N 1
ATOM 721 C CA . ARG A 1 89 ? -4.160 0.181 8.941 1.00 94.12 89 ARG A CA 1
ATOM 722 C C . ARG A 1 89 ? -4.403 1.084 7.751 1.00 94.12 89 ARG A C 1
ATOM 724 O O . ARG A 1 89 ? -3.811 0.877 6.696 1.00 94.12 89 ARG A O 1
ATOM 731 N N . TYR A 1 90 ? -5.237 2.090 7.940 1.00 92.75 90 TYR A N 1
ATOM 732 C CA . TYR A 1 90 ? -5.407 3.175 6.993 1.00 92.75 90 TYR A CA 1
ATOM 733 C C . TYR A 1 90 ? -4.845 4.455 7.598 1.00 92.75 90 TYR A C 1
ATOM 735 O O . TYR A 1 90 ? -5.167 4.796 8.734 1.00 92.75 90 TYR A O 1
ATOM 743 N N . THR A 1 91 ? -3.999 5.147 6.849 1.00 94.25 91 THR A N 1
ATOM 744 C CA . THR A 1 91 ? -3.452 6.446 7.228 1.00 94.25 91 THR A CA 1
ATOM 745 C C . THR A 1 91 ? -3.967 7.473 6.241 1.00 94.25 91 THR A C 1
ATOM 747 O O . THR A 1 91 ? -3.719 7.359 5.041 1.00 94.25 91 THR A O 1
ATOM 750 N N . THR A 1 92 ? -4.674 8.479 6.73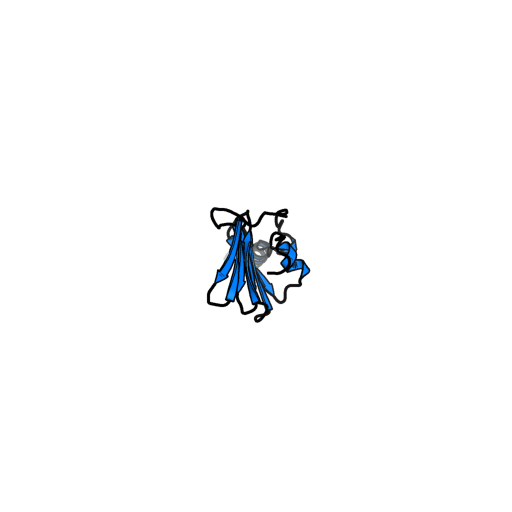1 1.00 92.94 92 THR A N 1
ATOM 751 C CA . THR A 1 92 ? -5.190 9.580 5.914 1.00 92.94 92 THR A CA 1
ATOM 752 C C . THR A 1 92 ? -4.061 10.482 5.395 1.00 92.94 92 THR A C 1
ATOM 754 O O . THR A 1 92 ? -2.925 10.425 5.889 1.00 92.94 92 THR A O 1
ATOM 757 N N . PRO A 1 93 ? -4.344 11.376 4.429 1.00 92.62 93 PRO A N 1
ATOM 758 C CA . PRO A 1 93 ? -3.363 12.354 3.955 1.00 92.62 93 PRO A CA 1
ATOM 759 C C . PRO A 1 93 ? -2.805 13.250 5.073 1.00 92.62 93 PRO A C 1
ATOM 761 O O . PRO A 1 93 ? -1.611 13.558 5.080 1.00 92.62 93 PRO A O 1
ATOM 764 N N . ASP A 1 94 ? -3.645 13.604 6.053 1.00 93.38 94 ASP A N 1
ATOM 765 C CA . ASP A 1 94 ? -3.303 14.390 7.247 1.00 93.38 94 ASP A CA 1
ATOM 766 C C . ASP A 1 94 ? -2.707 13.552 8.396 1.00 93.38 94 ASP A C 1
ATOM 768 O O . ASP A 1 94 ? -2.504 14.066 9.493 1.00 93.38 94 ASP A O 1
ATOM 772 N N . LYS A 1 95 ? -2.342 12.290 8.127 1.00 92.50 95 LYS A N 1
ATOM 773 C CA . LYS A 1 95 ? -1.609 11.386 9.034 1.00 92.50 95 LYS A CA 1
ATOM 774 C C . LYS A 1 95 ? -2.391 10.874 10.242 1.00 92.50 95 LYS A C 1
ATOM 776 O O . LYS A 1 95 ? -1.780 10.343 11.168 1.00 92.50 95 LYS A O 1
ATOM 781 N N . LYS A 1 96 ? -3.720 10.944 10.217 1.00 92.19 96 LYS A N 1
ATOM 782 C CA . LYS A 1 96 ? -4.554 10.190 11.158 1.00 92.19 96 LYS A CA 1
ATOM 783 C C . LYS A 1 96 ? -4.506 8.711 10.799 1.00 92.19 96 LYS A C 1
ATOM 785 O O . LYS A 1 96 ? -4.528 8.355 9.623 1.00 92.19 96 LYS A O 1
ATOM 790 N N . GLU A 1 97 ? -4.434 7.855 11.810 1.00 92.62 97 GLU A N 1
ATOM 791 C CA . GLU A 1 97 ? -4.358 6.407 11.629 1.00 92.62 97 GLU A CA 1
ATOM 792 C C . GLU A 1 97 ? -5.612 5.718 12.161 1.00 92.62 97 GLU A C 1
ATOM 794 O O . GLU A 1 97 ? -6.055 5.974 13.277 1.00 92.62 97 GLU A O 1
ATOM 799 N N . PHE A 1 98 ? -6.131 4.784 11.372 1.00 91.00 98 PHE A N 1
ATOM 800 C CA . PHE A 1 98 ? -7.284 3.957 11.691 1.00 91.00 98 PHE A CA 1
ATOM 801 C C . PHE A 1 98 ? -6.849 2.499 11.617 1.00 91.00 98 PHE A C 1
ATOM 803 O O . PHE A 1 98 ? -6.415 2.026 10.564 1.00 91.00 98 PHE A O 1
ATOM 810 N N . THR A 1 99 ? -6.943 1.784 12.736 1.00 92.44 99 THR A N 1
ATOM 811 C CA . THR A 1 99 ? -6.690 0.339 12.776 1.00 92.44 99 THR A CA 1
ATOM 812 C C . THR A 1 99 ? -8.014 -0.400 12.718 1.00 92.44 99 THR A C 1
ATOM 814 O O . THR A 1 99 ? -8.923 -0.119 13.493 1.00 92.44 99 THR A O 1
ATOM 817 N N . ILE A 1 100 ? -8.107 -1.360 11.806 1.00 89.38 100 ILE A N 1
ATOM 818 C CA . ILE A 1 100 ? -9.307 -2.155 11.565 1.00 89.38 100 ILE A CA 1
ATOM 819 C C . ILE A 1 100 ? -8.935 -3.604 11.843 1.00 89.38 100 ILE A C 1
ATOM 821 O O . ILE A 1 100 ? -8.018 -4.143 11.222 1.00 89.38 100 ILE A O 1
ATOM 825 N N . LEU A 1 101 ? -9.627 -4.228 12.788 1.00 91.62 101 LEU A N 1
ATOM 826 C CA . LEU A 1 101 ? -9.433 -5.635 13.121 1.00 91.62 101 LEU A CA 1
ATOM 827 C C . LEU A 1 101 ? -10.399 -6.487 12.303 1.00 91.62 101 LEU A C 1
ATOM 829 O O . LEU A 1 101 ? -11.574 -6.151 12.187 1.00 91.62 101 LEU A O 1
ATOM 833 N N . ASN A 1 102 ? -9.900 -7.598 11.767 1.00 88.12 102 ASN A N 1
ATOM 834 C CA . ASN A 1 102 ? -10.633 -8.550 10.933 1.00 88.12 102 ASN A CA 1
ATOM 835 C C . ASN A 1 102 ? -11.474 -7.864 9.834 1.00 88.12 102 ASN A C 1
ATOM 837 O O . ASN A 1 102 ? -12.690 -8.081 9.761 1.00 88.12 102 ASN A O 1
ATOM 841 N N . PRO A 1 103 ? -10.847 -7.006 9.006 1.00 85.50 103 PRO A N 1
ATOM 842 C CA . PRO A 1 103 ? -11.566 -6.216 8.017 1.00 85.50 103 PRO A CA 1
ATOM 843 C C . PRO A 1 103 ? -12.265 -7.118 6.997 1.00 85.50 103 PRO A C 1
ATOM 845 O O . PRO A 1 103 ? -11.698 -8.108 6.530 1.00 85.50 103 PRO A O 1
ATOM 848 N N . GLN A 1 104 ? -13.491 -6.757 6.627 1.00 85.69 104 GLN A N 1
ATOM 849 C CA . GLN A 1 104 ? -14.214 -7.436 5.556 1.00 85.69 104 GLN A CA 1
ATOM 850 C C . GLN A 1 104 ? -13.641 -7.038 4.182 1.00 85.69 104 GLN A C 1
ATOM 852 O O . GLN A 1 104 ? -13.175 -5.902 4.026 1.00 85.69 104 GLN A O 1
ATOM 857 N N . PRO A 1 105 ? -13.680 -7.925 3.167 1.00 82.38 105 PRO A N 1
ATOM 858 C CA . PRO A 1 105 ? -13.157 -7.634 1.828 1.00 82.38 105 PRO A CA 1
ATOM 859 C C . PRO A 1 105 ? -13.683 -6.325 1.226 1.00 82.38 105 PRO A C 1
ATOM 861 O O . PRO A 1 105 ? -12.942 -5.586 0.576 1.00 82.38 105 PRO A O 1
ATOM 864 N N . GLU A 1 106 ? -14.944 -5.991 1.492 1.00 81.44 106 GLU A N 1
ATOM 865 C CA . GLU A 1 106 ? -15.589 -4.777 1.000 1.00 81.44 106 GLU A CA 1
ATOM 866 C C . GLU A 1 106 ? -14.975 -3.519 1.625 1.00 81.44 106 GLU A C 1
ATOM 868 O O . GLU A 1 106 ? -14.800 -2.518 0.930 1.00 81.44 106 GLU A O 1
ATOM 873 N N . GLN A 1 107 ? -14.581 -3.567 2.904 1.00 81.62 107 GLN A N 1
ATOM 874 C CA . GLN A 1 107 ? -13.872 -2.463 3.560 1.00 81.62 107 GLN A CA 1
ATOM 875 C C . GLN A 1 107 ? -12.490 -2.265 2.933 1.00 81.62 107 GLN A C 1
ATOM 877 O O . GLN A 1 107 ? -12.127 -1.138 2.612 1.00 81.62 107 GLN A O 1
ATOM 882 N N . LEU A 1 108 ? -11.754 -3.355 2.685 1.00 82.94 108 LEU A N 1
ATOM 883 C CA . LEU A 1 108 ? -10.420 -3.300 2.077 1.00 82.94 108 LEU A CA 1
ATOM 884 C C . LEU A 1 108 ? -10.467 -2.690 0.674 1.00 82.94 108 LEU A C 1
ATOM 886 O O . LEU A 1 108 ? -9.656 -1.827 0.349 1.00 82.94 108 LEU A O 1
ATOM 890 N N . SER A 1 109 ? -11.467 -3.074 -0.124 1.00 82.00 109 SER A N 1
ATOM 891 C CA . SER A 1 109 ? -11.632 -2.585 -1.498 1.00 82.00 109 SER A CA 1
ATOM 892 C C . SER A 1 109 ? -11.864 -1.074 -1.608 1.00 82.00 109 SER A C 1
ATOM 894 O O . SER A 1 109 ? -11.604 -0.493 -2.657 1.00 82.00 109 SER A O 1
ATOM 896 N N . ARG A 1 110 ? -12.340 -0.427 -0.535 1.00 83.69 110 ARG A N 1
ATOM 897 C CA . ARG A 1 110 ? -12.576 1.023 -0.487 1.00 83.69 110 ARG A CA 1
ATOM 898 C C . ARG A 1 110 ? -11.332 1.829 -0.125 1.00 83.69 110 ARG A C 1
ATOM 900 O O . ARG A 1 110 ? -11.317 3.029 -0.366 1.00 83.69 110 ARG A O 1
ATOM 907 N N . LEU A 1 111 ? -10.322 1.201 0.477 1.00 86.38 111 LEU A N 1
ATOM 908 C CA . LEU A 1 111 ? -9.150 1.886 1.040 1.00 86.38 111 LEU A CA 1
ATOM 909 C C . LEU A 1 111 ? -8.010 2.054 0.030 1.00 86.38 111 LEU A C 1
ATOM 911 O O . LEU A 1 111 ? -6.991 2.677 0.339 1.00 86.38 111 LEU A O 1
ATOM 915 N N . CYS A 1 112 ? -8.177 1.519 -1.177 1.00 83.94 112 CYS A N 1
ATOM 916 C CA . CYS A 1 112 ? -7.233 1.678 -2.267 1.00 83.94 112 CYS A CA 1
ATOM 917 C C . CYS A 1 112 ? -7.933 1.863 -3.606 1.00 83.94 112 CYS A C 1
ATOM 919 O O . CYS A 1 112 ? -9.092 1.498 -3.798 1.00 83.94 112 CYS A O 1
ATOM 921 N N . PHE A 1 113 ? -7.201 2.430 -4.555 1.00 82.12 113 PHE A N 1
ATOM 922 C CA . PHE A 1 113 ? -7.675 2.555 -5.923 1.00 82.12 113 PHE A CA 1
ATOM 923 C C . PHE A 1 113 ? -7.629 1.208 -6.651 1.00 82.12 113 PHE A C 1
ATOM 925 O O . PHE A 1 113 ? -6.829 0.329 -6.331 1.00 82.12 113 PHE A O 1
ATOM 932 N N . GLN A 1 114 ? -8.491 1.035 -7.651 1.00 70.69 114 GLN A N 1
ATOM 933 C CA . GLN A 1 114 ? -8.501 -0.193 -8.441 1.00 70.69 114 GLN A CA 1
ATOM 934 C C . GLN A 1 114 ? -7.309 -0.222 -9.405 1.00 70.69 114 GLN A C 1
ATOM 936 O O . GLN A 1 114 ? -7.084 0.710 -10.181 1.00 70.69 114 GLN A O 1
ATOM 941 N N . CYS A 1 115 ? -6.556 -1.320 -9.375 1.00 66.69 115 CYS A N 1
ATOM 942 C CA . CYS A 1 115 ? -5.531 -1.630 -10.363 1.00 66.69 115 CYS A CA 1
ATOM 943 C C . CYS A 1 115 ? -6.112 -2.576 -11.418 1.00 66.69 115 CYS A C 1
ATOM 945 O O . CYS A 1 115 ? -6.637 -3.632 -11.076 1.00 66.69 115 CYS A O 1
ATOM 947 N N . ASP A 1 116 ? -5.964 -2.251 -12.703 1.00 56.72 116 ASP A N 1
ATOM 948 C CA . ASP A 1 116 ? -6.390 -3.141 -13.801 1.00 56.72 116 ASP A CA 1
ATOM 949 C C . ASP A 1 116 ? -5.509 -4.368 -13.989 1.00 56.72 116 ASP A C 1
ATOM 951 O O . ASP A 1 116 ? -5.811 -5.242 -14.803 1.00 56.72 116 ASP A O 1
ATOM 955 N N . GLY A 1 117 ? -4.397 -4.427 -13.261 1.00 49.81 117 GLY A N 1
ATOM 956 C CA . GLY A 1 117 ? -3.658 -5.656 -13.058 1.00 49.81 117 GLY A CA 1
ATOM 957 C C . GLY A 1 117 ? -4.461 -6.541 -12.120 1.00 49.81 117 GLY A C 1
ATOM 958 O O . GLY A 1 117 ? -4.142 -6.621 -10.938 1.00 49.81 117 GLY A O 1
ATOM 959 N N . SER A 1 118 ? -5.520 -7.147 -12.661 1.00 37.81 118 SER A N 1
ATOM 960 C CA . SER A 1 118 ? -6.262 -8.275 -12.104 1.00 37.81 118 SER A CA 1
ATOM 961 C C . SER A 1 118 ? -5.359 -9.111 -11.207 1.00 37.81 118 SER A C 1
ATOM 963 O O . SER A 1 118 ? -4.449 -9.760 -11.716 1.00 37.81 118 SER A O 1
ATOM 965 N N . HIS A 1 119 ? -5.618 -9.062 -9.902 1.00 43.03 119 HIS A N 1
ATOM 966 C CA . HIS A 1 119 ? -4.890 -9.795 -8.872 1.00 43.03 119 HIS A CA 1
ATOM 967 C C . HIS A 1 119 ? -3.370 -9.533 -8.895 1.00 43.03 119 HIS A C 1
ATOM 969 O O . HIS A 1 119 ? -2.602 -10.020 -9.735 1.00 43.03 119 HIS A O 1
ATOM 975 N N . ILE A 1 120 ? -2.910 -8.742 -7.924 1.00 44.88 120 ILE A N 1
ATOM 976 C CA . ILE A 1 120 ? -1.503 -8.808 -7.537 1.00 44.88 120 ILE A CA 1
ATOM 977 C C . ILE A 1 120 ? -1.234 -10.233 -7.035 1.00 44.88 120 ILE A C 1
ATOM 979 O O . ILE A 1 120 ? -2.034 -10.704 -6.199 1.00 44.88 120 ILE A O 1
#

Sequence (120 aa):
MFPVKSEPTEVKLEQGLEAMKEEKLEELEIPVFGRIPVVVAGFNERGNKFCTHAFDKTVYHYQNSNGSMFYCNPDRSTFYWDPIQGYSRYTTPDKKEFTILNPQPEQLSRLCFQCDGSHI

pLDDT: mean 78.8, std 18.84, range [36.97, 96.12]

Secondary structure (DSSP, 8-state):
--------TTHHHHHHHTT-----GGGS----------SEEEE-TTS-EEEESSTTS-SEEEE-TTS-EEEE-TTS-EEEEETTTTEEEEE-TT--EEEEES--HHHHHHSSPPPSSS--

Foldseek 3Di:
DDDDDDDDPPVVVVVVVVPDDPDDPVNDPQDADAEADWPDWDADPQRKTKTARDPVRQFIWIAGPQGWIWTAAPLRWIKTDDVVQQWIWIAGSVGDIDIDGNDDPVRVPSRYYDYPPPDD

Organism: NCBI:txid84607

Radius of gyration: 22.03 Å; chains: 1; bounding box: 35×46×77 Å